Protein AF-A0A520Y6E8-F1 (afdb_monomer_lite)

Foldseek 3Di:
DDDDPVVLVVLLVVLVVLVVVVVCVCPVDDNPCLPDVPPPPPPDVVSVVVSCCCCVPSVPPSVVSNVVSVVVVLVVQLVVQVVVVHDSVVVSVVVVVVVVVVVVVVCVVPVVVVVVD

Structure (mmCIF, N/CA/C/O backbone):
data_AF-A0A520Y6E8-F1
#
_entry.id   AF-A0A520Y6E8-F1
#
loop_
_atom_site.group_PDB
_atom_site.id
_atom_site.type_symbol
_atom_site.label_atom_id
_atom_site.label_alt_id
_atom_site.label_comp_id
_atom_site.label_asym_id
_atom_site.label_entity_id
_atom_site.label_seq_id
_atom_site.pdbx_PDB_ins_code
_atom_site.Cartn_x
_atom_site.Cartn_y
_atom_site.Cartn_z
_atom_site.occupancy
_atom_site.B_iso_or_equiv
_atom_site.auth_seq_id
_atom_site.auth_comp_id
_atom_site.auth_asym_id
_atom_site.auth_atom_id
_atom_site.pdbx_PDB_model_num
ATOM 1 N N . MET A 1 1 ? -26.985 -0.421 10.652 1.00 44.16 1 MET A N 1
ATOM 2 C CA . MET A 1 1 ? -26.019 -0.911 9.643 1.00 44.16 1 MET A CA 1
ATOM 3 C C . MET A 1 1 ? -25.513 0.287 8.854 1.00 44.16 1 MET A C 1
ATOM 5 O O . MET A 1 1 ? -26.298 0.889 8.140 1.00 44.16 1 MET A O 1
ATOM 9 N N . ARG A 1 2 ? -24.260 0.717 9.056 1.00 53.91 2 ARG A N 1
ATOM 10 C CA . ARG A 1 2 ? -23.705 1.877 8.335 1.00 53.91 2 ARG A CA 1
ATOM 11 C C . ARG A 1 2 ? -23.378 1.451 6.899 1.00 53.91 2 ARG A C 1
ATOM 13 O O . ARG A 1 2 ? -22.762 0.400 6.718 1.00 53.91 2 ARG A O 1
ATOM 20 N N . ALA A 1 3 ? -23.840 2.226 5.918 1.00 63.97 3 ALA A N 1
ATOM 21 C CA . ALA A 1 3 ? -23.702 1.931 4.495 1.00 63.97 3 ALA A CA 1
ATOM 22 C C . ALA A 1 3 ? -22.235 1.686 4.108 1.00 63.97 3 ALA A C 1
ATOM 24 O O . ALA A 1 3 ? -21.324 2.345 4.620 1.00 63.97 3 ALA A O 1
ATOM 25 N N . ARG A 1 4 ? -21.997 0.707 3.226 1.00 68.06 4 ARG A N 1
ATOM 26 C CA . ARG A 1 4 ? -20.669 0.497 2.642 1.00 68.06 4 ARG A CA 1
ATOM 27 C C . ARG A 1 4 ? -20.264 1.747 1.870 1.00 68.06 4 ARG A C 1
ATOM 29 O O . ARG A 1 4 ? -21.061 2.289 1.112 1.00 68.06 4 ARG A O 1
ATOM 36 N N . ILE A 1 5 ? -19.023 2.183 2.057 1.00 81.12 5 ILE A N 1
ATOM 37 C CA . ILE A 1 5 ? -18.472 3.313 1.312 1.00 81.12 5 ILE A CA 1
ATOM 38 C C . ILE A 1 5 ? -17.969 2.757 -0.021 1.00 81.12 5 ILE A C 1
ATOM 40 O O . ILE A 1 5 ? -16.818 2.339 -0.119 1.00 81.12 5 ILE A O 1
ATOM 44 N N . GLN A 1 6 ? -18.846 2.717 -1.029 1.00 82.69 6 GLN A N 1
ATOM 45 C CA . GLN A 1 6 ? -18.523 2.178 -2.358 1.00 82.69 6 GLN A CA 1
ATOM 46 C C . GLN A 1 6 ? -17.269 2.827 -2.955 1.00 82.69 6 GLN A C 1
ATOM 48 O O . GLN A 1 6 ? -16.416 2.128 -3.492 1.00 82.69 6 GLN A O 1
ATOM 53 N N . THR A 1 7 ? -17.099 4.139 -2.780 1.00 81.69 7 THR A N 1
ATOM 54 C CA . THR A 1 7 ? -15.915 4.872 -3.245 1.00 81.69 7 T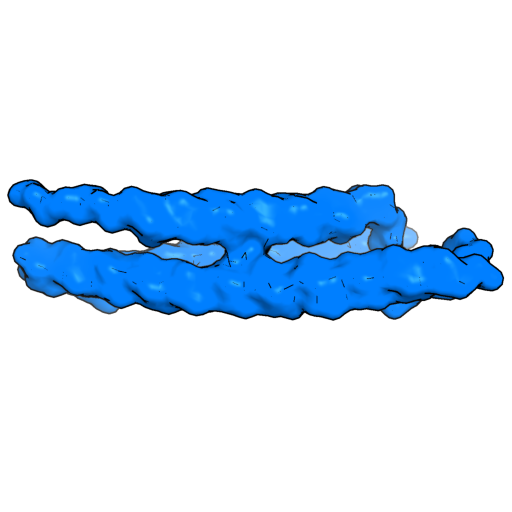HR A CA 1
ATOM 55 C C . THR A 1 7 ? -14.617 4.310 -2.660 1.00 81.69 7 THR A C 1
ATOM 57 O O . THR A 1 7 ? -13.635 4.150 -3.377 1.00 81.69 7 THR A O 1
ATOM 60 N N . LEU A 1 8 ? -14.609 3.948 -1.372 1.00 81.50 8 LEU A N 1
ATOM 61 C CA . LEU A 1 8 ? -13.426 3.393 -0.713 1.00 81.50 8 LEU A CA 1
ATOM 62 C C . LEU A 1 8 ? -13.118 1.975 -1.210 1.00 81.50 8 LEU A C 1
ATOM 64 O O . LEU A 1 8 ? -11.952 1.614 -1.369 1.00 81.50 8 LEU A O 1
ATOM 68 N N . ASP A 1 9 ? -14.156 1.183 -1.473 1.00 82.69 9 ASP A N 1
ATOM 69 C CA . ASP A 1 9 ? -14.002 -0.172 -2.002 1.00 82.69 9 ASP A CA 1
ATOM 70 C C . ASP A 1 9 ? -13.459 -0.145 -3.449 1.00 82.69 9 ASP A C 1
ATOM 72 O O . ASP A 1 9 ? -12.556 -0.919 -3.772 1.00 82.69 9 ASP A O 1
ATOM 76 N N . ILE A 1 10 ? -13.913 0.800 -4.284 1.00 84.44 10 ILE A N 1
ATOM 77 C CA . ILE A 1 10 ? -13.414 1.004 -5.658 1.00 84.44 10 ILE A CA 1
ATOM 78 C C . ILE A 1 10 ? -11.947 1.445 -5.652 1.00 84.44 10 ILE A C 1
ATOM 80 O O . ILE A 1 10 ? -11.123 0.830 -6.329 1.00 84.44 10 ILE A O 1
ATOM 84 N N . ILE A 1 11 ? -11.591 2.468 -4.866 1.00 81.75 11 ILE A N 1
ATOM 85 C CA . ILE A 1 11 ? -10.209 2.975 -4.824 1.00 81.75 11 ILE A CA 1
ATOM 86 C C . ILE A 1 11 ? -9.255 1.894 -4.300 1.00 81.75 11 ILE A C 1
ATOM 88 O O . ILE A 1 11 ? -8.145 1.747 -4.814 1.00 81.75 11 ILE A O 1
ATOM 92 N N . ARG A 1 12 ? -9.689 1.074 -3.331 1.00 81.69 12 ARG A N 1
ATOM 93 C CA . ARG A 1 12 ? -8.903 -0.081 -2.879 1.00 81.69 12 ARG A CA 1
ATOM 94 C C . ARG A 1 12 ? -8.685 -1.086 -4.011 1.00 81.69 12 ARG A C 1
ATOM 96 O O . ARG A 1 12 ? -7.563 -1.555 -4.172 1.00 81.69 12 ARG A O 1
ATOM 103 N N . GLY A 1 13 ? -9.723 -1.403 -4.786 1.00 81.62 13 GLY A N 1
ATOM 104 C CA . GLY A 1 13 ? -9.610 -2.282 -5.952 1.00 81.62 13 GLY A CA 1
ATOM 105 C C . GLY A 1 13 ? -8.584 -1.768 -6.964 1.00 81.62 13 GLY A C 1
ATOM 106 O O . GLY A 1 13 ? -7.688 -2.510 -7.357 1.00 81.62 13 GLY A O 1
ATOM 107 N N . VAL A 1 14 ? -8.643 -0.478 -7.302 1.00 83.75 14 VAL A N 1
ATOM 108 C CA . VAL A 1 14 ? -7.683 0.168 -8.217 1.00 83.75 14 VAL A CA 1
ATOM 109 C C . VAL A 1 14 ? -6.254 0.117 -7.667 1.00 83.75 14 VAL A C 1
ATOM 111 O O . VAL A 1 14 ? -5.325 -0.212 -8.403 1.00 83.75 14 VAL A O 1
ATOM 114 N N . ALA A 1 15 ? -6.062 0.377 -6.371 1.00 81.12 15 ALA A N 1
ATOM 115 C CA . ALA A 1 15 ? -4.745 0.300 -5.738 1.00 81.12 15 ALA A CA 1
ATOM 116 C C . ALA A 1 15 ? -4.158 -1.124 -5.775 1.00 81.12 15 ALA A C 1
ATOM 118 O O . ALA A 1 15 ? -2.971 -1.294 -6.053 1.00 81.12 15 ALA A O 1
ATOM 119 N N . VAL A 1 16 ? -4.985 -2.149 -5.536 1.00 81.44 16 VAL A N 1
ATOM 120 C CA . VAL A 1 16 ? -4.567 -3.559 -5.610 1.00 81.44 16 VAL A CA 1
ATOM 121 C C . VAL A 1 16 ? -4.186 -3.947 -7.039 1.00 81.44 16 VAL A C 1
ATOM 123 O O . VAL A 1 16 ? -3.150 -4.579 -7.229 1.00 81.44 16 VAL A O 1
ATOM 126 N N . MET A 1 17 ? -4.960 -3.522 -8.042 1.00 82.25 17 MET A N 1
ATOM 127 C CA . MET A 1 17 ? -4.627 -3.767 -9.452 1.00 82.25 17 MET A CA 1
ATOM 128 C C . MET A 1 17 ? -3.314 -3.086 -9.862 1.00 82.25 17 MET A C 1
ATOM 130 O O . MET A 1 17 ? -2.521 -3.670 -10.596 1.00 82.25 17 MET A O 1
ATOM 134 N N . GLY A 1 18 ? -3.031 -1.894 -9.329 1.00 79.25 18 GLY A N 1
ATOM 135 C CA . GLY A 1 18 ? -1.749 -1.215 -9.526 1.00 79.25 18 GLY A CA 1
ATOM 136 C C . GLY A 1 18 ? -0.552 -1.988 -8.970 1.00 79.25 18 GLY A C 1
ATOM 137 O O . GLY A 1 18 ? 0.448 -2.169 -9.659 1.00 79.25 18 GLY A O 1
ATOM 138 N N . ILE A 1 19 ? -0.660 -2.498 -7.738 1.00 80.50 19 ILE A N 1
ATOM 139 C CA . ILE A 1 19 ? 0.394 -3.332 -7.131 1.00 80.50 19 ILE A CA 1
ATOM 140 C C . ILE A 1 19 ? 0.552 -4.667 -7.859 1.00 80.50 19 ILE A C 1
ATOM 142 O O . ILE A 1 19 ? 1.673 -5.163 -7.983 1.00 80.50 19 ILE A O 1
ATOM 146 N N . LEU A 1 20 ? -0.541 -5.254 -8.347 1.00 81.00 20 LEU A N 1
ATOM 147 C CA . LEU A 1 20 ? -0.484 -6.463 -9.163 1.00 81.00 20 LEU A CA 1
ATOM 148 C C . LEU A 1 20 ? 0.347 -6.222 -10.427 1.00 81.00 20 LEU A C 1
AT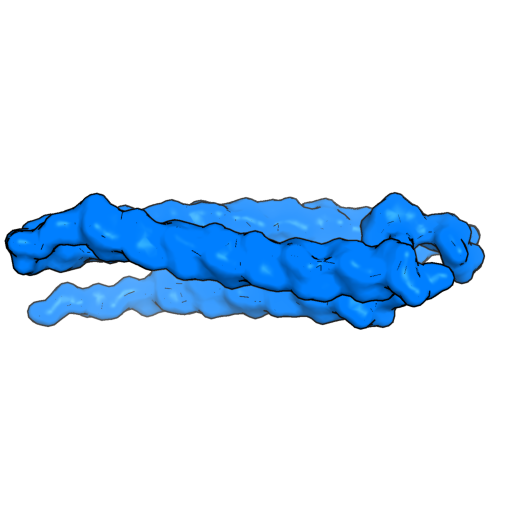OM 150 O O . LEU A 1 20 ? 1.241 -7.008 -10.721 1.00 81.00 20 LEU A O 1
ATOM 154 N N . ALA A 1 21 ? 0.105 -5.112 -11.127 1.00 76.56 21 ALA A N 1
ATOM 155 C CA . ALA A 1 21 ? 0.860 -4.757 -12.323 1.00 76.56 21 ALA A CA 1
ATOM 156 C C . ALA A 1 21 ? 2.360 -4.557 -12.030 1.00 76.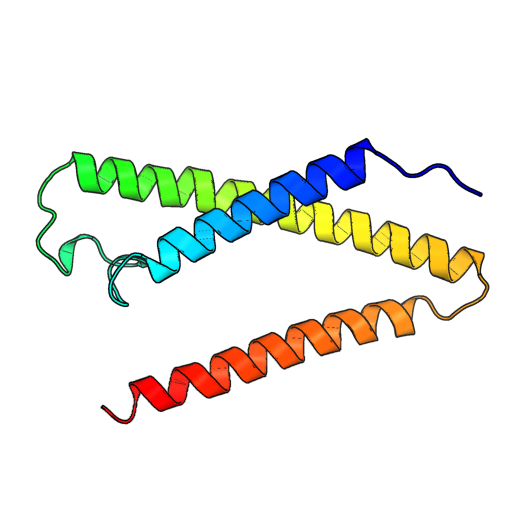56 21 ALA A C 1
ATOM 158 O O . ALA A 1 21 ? 3.199 -5.016 -12.802 1.00 76.56 21 ALA A O 1
ATOM 159 N N . LEU A 1 22 ? 2.706 -3.968 -10.876 1.00 72.75 22 LEU A N 1
ATOM 160 C CA . LEU A 1 22 ? 4.097 -3.875 -10.413 1.00 72.75 22 LEU A CA 1
ATOM 161 C C . LEU A 1 22 ? 4.728 -5.245 -10.153 1.00 72.75 22 LEU A C 1
ATOM 163 O O . LEU A 1 22 ? 5.876 -5.464 -10.521 1.00 72.75 22 LEU A O 1
ATOM 167 N N . ASN A 1 23 ? 3.988 -6.175 -9.545 1.00 78.50 23 ASN A N 1
ATOM 168 C CA . ASN A 1 23 ? 4.484 -7.536 -9.338 1.00 78.50 23 ASN A CA 1
ATOM 169 C C . ASN A 1 23 ? 4.702 -8.252 -10.673 1.00 78.50 23 ASN A C 1
ATOM 171 O O . ASN A 1 23 ? 5.733 -8.885 -10.848 1.00 78.50 23 ASN A O 1
ATOM 175 N N . ILE A 1 24 ? 3.782 -8.116 -11.632 1.00 74.12 24 ILE A N 1
ATOM 176 C CA . ILE A 1 24 ? 3.953 -8.691 -12.974 1.00 74.12 24 ILE A CA 1
ATOM 177 C C . ILE A 1 24 ? 5.231 -8.149 -13.617 1.00 74.12 24 ILE A C 1
ATOM 179 O O . ILE A 1 24 ? 6.040 -8.938 -14.087 1.00 74.12 24 ILE A O 1
ATOM 183 N N . TYR A 1 25 ? 5.453 -6.833 -13.580 1.00 67.38 25 TYR A N 1
ATOM 184 C CA . TYR A 1 25 ? 6.680 -6.228 -14.102 1.00 67.38 25 TYR A CA 1
ATOM 185 C C . TYR A 1 25 ? 7.936 -6.739 -13.370 1.00 67.38 25 TYR A C 1
ATOM 187 O O . TYR A 1 25 ? 8.943 -7.030 -14.009 1.00 67.38 25 TYR A O 1
ATOM 195 N N . ALA A 1 26 ? 7.864 -6.933 -12.048 1.00 65.50 26 ALA A N 1
ATOM 196 C CA . ALA A 1 26 ? 8.971 -7.468 -11.249 1.00 65.50 26 ALA A CA 1
ATOM 197 C C . ALA A 1 26 ? 9.310 -8.929 -11.560 1.00 65.50 26 ALA A C 1
ATOM 199 O O . ALA A 1 26 ? 10.479 -9.300 -11.501 1.00 65.50 26 ALA A O 1
ATOM 200 N N . PHE A 1 27 ? 8.313 -9.741 -11.917 1.00 65.75 27 PHE A N 1
ATOM 201 C CA . PHE A 1 27 ? 8.494 -11.155 -12.253 1.00 65.75 27 PHE A CA 1
ATOM 202 C C . PHE A 1 27 ? 8.669 -11.424 -13.756 1.00 65.75 27 PHE A C 1
ATOM 204 O O . PHE A 1 27 ? 9.048 -12.531 -14.127 1.00 65.75 27 PHE A O 1
ATOM 211 N N . ALA A 1 28 ? 8.398 -10.447 -14.628 1.00 65.38 28 ALA A N 1
ATOM 212 C CA . ALA A 1 28 ? 8.487 -10.608 -16.081 1.00 65.38 28 ALA A CA 1
ATOM 213 C C . ALA A 1 28 ? 9.929 -10.601 -16.625 1.00 65.38 28 ALA A C 1
ATOM 215 O O . ALA A 1 28 ? 10.146 -11.062 -17.743 1.00 65.38 28 ALA A O 1
ATOM 216 N N . GLY A 1 29 ? 10.906 -10.091 -15.867 1.00 58.09 29 GLY A N 1
ATOM 217 C CA . GLY A 1 29 ? 12.317 -10.036 -16.270 1.00 58.09 29 GLY A CA 1
ATOM 218 C C . GLY A 1 29 ? 13.230 -10.901 -15.386 1.00 58.09 29 GLY A C 1
ATOM 219 O O . GLY A 1 29 ? 12.919 -11.097 -14.209 1.00 58.09 29 GLY A O 1
ATOM 220 N N . PRO A 1 30 ? 14.380 -11.393 -15.894 1.00 55.84 30 PRO A N 1
ATOM 221 C CA . PRO A 1 30 ? 15.387 -12.055 -15.065 1.00 55.84 30 PRO A CA 1
ATOM 222 C C . PRO A 1 30 ? 15.864 -11.110 -13.952 1.00 55.84 30 PRO A C 1
ATOM 224 O O . PRO A 1 30 ? 16.040 -9.909 -14.188 1.00 55.84 30 PRO A O 1
ATOM 227 N N . GLY A 1 31 ? 16.059 -11.647 -12.742 1.00 52.25 31 GLY A N 1
ATOM 228 C CA . GLY A 1 31 ? 16.410 -10.888 -11.538 1.00 52.25 31 GLY A CA 1
ATOM 229 C C . GLY A 1 31 ? 17.639 -9.999 -11.743 1.00 52.25 31 GLY A C 1
ATOM 230 O O . GLY A 1 31 ? 18.767 -10.470 -11.675 1.00 52.25 31 GLY A O 1
ATOM 231 N N . GLY A 1 32 ? 17.410 -8.715 -12.027 1.00 51.41 32 GLY A N 1
ATOM 232 C CA . GLY A 1 32 ? 18.460 -7.739 -12.344 1.00 51.41 32 GLY A CA 1
ATOM 233 C C . GLY A 1 32 ? 18.013 -6.618 -13.288 1.00 51.41 32 GLY A C 1
ATOM 234 O O . GLY A 1 32 ? 18.458 -5.482 -13.135 1.00 51.41 32 GLY A O 1
ATOM 235 N N . MET A 1 33 ? 17.053 -6.881 -14.186 1.00 51.81 33 MET A N 1
ATOM 236 C CA . MET A 1 33 ? 16.54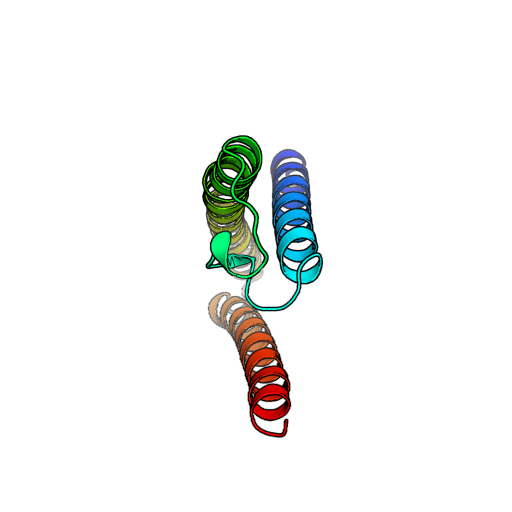8 -5.871 -15.138 1.00 51.81 33 MET A CA 1
ATOM 237 C C . MET A 1 33 ? 15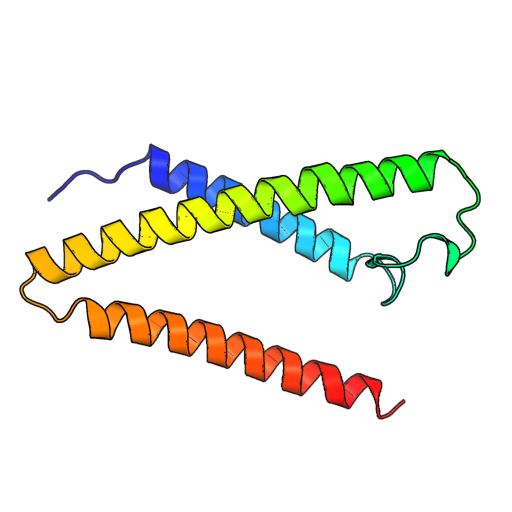.783 -4.721 -14.457 1.00 51.81 33 MET A C 1
ATOM 239 O O . MET A 1 33 ? 15.667 -3.626 -15.001 1.00 51.81 33 MET A O 1
ATOM 243 N N . TYR A 1 34 ? 15.303 -4.948 -13.231 1.00 51.75 34 TYR A N 1
ATOM 244 C CA . TYR A 1 34 ? 14.596 -3.944 -12.435 1.00 51.75 34 TYR A CA 1
ATOM 245 C C . TYR A 1 34 ? 15.496 -2.769 -12.022 1.00 51.75 34 TYR A C 1
ATOM 247 O O . TYR A 1 34 ? 15.043 -1.627 -11.992 1.00 51.75 34 TYR A O 1
ATOM 255 N N . PHE A 1 35 ? 16.771 -3.050 -11.731 1.00 51.56 35 PHE A N 1
ATOM 256 C CA . PHE A 1 35 ? 17.740 -2.064 -11.243 1.00 51.56 35 PHE A CA 1
ATOM 257 C C . PHE A 1 35 ? 18.729 -1.604 -12.312 1.00 51.56 35 PHE A C 1
ATOM 259 O O . PHE A 1 35 ? 19.323 -0.539 -12.153 1.00 51.56 35 PHE A O 1
ATOM 266 N N . ASN A 1 36 ? 18.927 -2.380 -13.383 1.00 48.91 36 ASN A N 1
ATOM 267 C CA . ASN A 1 36 ? 19.887 -2.023 -14.415 1.00 48.91 36 ASN A CA 1
ATOM 268 C C . ASN A 1 36 ? 19.409 -2.423 -15.828 1.00 48.91 36 ASN A C 1
ATOM 270 O O . ASN A 1 36 ? 19.474 -3.604 -16.178 1.00 48.91 36 ASN A O 1
ATOM 274 N N . PRO A 1 37 ? 18.982 -1.460 -16.669 1.00 51.62 37 PRO A N 1
ATOM 275 C CA . PRO A 1 37 ? 18.601 -1.726 -18.059 1.00 51.62 37 PRO A CA 1
ATOM 276 C C . PRO A 1 37 ? 19.787 -2.164 -18.941 1.00 51.62 37 PRO A C 1
ATOM 278 O O . PRO A 1 37 ? 19.581 -2.746 -20.002 1.00 51.62 37 PRO A O 1
ATOM 281 N N . THR A 1 38 ? 21.034 -1.951 -18.497 1.00 52.00 38 THR A N 1
ATOM 282 C CA . THR A 1 38 ? 22.244 -2.334 -19.256 1.00 52.00 38 THR A CA 1
ATOM 283 C C . THR A 1 38 ? 22.660 -3.797 -19.071 1.00 52.00 38 THR A C 1
ATOM 285 O O . THR A 1 38 ? 23.530 -4.278 -19.790 1.00 52.00 38 THR A O 1
ATOM 288 N N . ALA A 1 39 ? 22.023 -4.545 -18.160 1.00 49.91 39 ALA A N 1
ATOM 289 C CA . ALA A 1 39 ? 22.400 -5.931 -17.859 1.00 49.91 39 ALA A CA 1
ATOM 290 C C . ALA A 1 39 ? 22.133 -6.927 -19.010 1.00 49.91 39 ALA A C 1
ATOM 292 O O . ALA A 1 39 ? 22.629 -8.049 -18.957 1.00 49.91 39 ALA A O 1
ATOM 293 N N . TYR A 1 40 ? 21.364 -6.537 -20.036 1.00 47.66 40 TYR A N 1
ATOM 294 C CA . TYR A 1 40 ? 21.003 -7.410 -21.162 1.00 47.66 40 TYR A CA 1
ATOM 295 C C . TYR A 1 40 ? 20.961 -6.697 -22.532 1.00 47.66 40 TYR A C 1
ATOM 297 O O . TYR A 1 40 ? 20.247 -7.126 -23.433 1.00 47.66 40 TYR A O 1
ATOM 305 N N . GLY A 1 41 ? 21.741 -5.622 -22.712 1.00 48.75 41 GLY A N 1
ATOM 306 C CA . GLY A 1 41 ? 21.993 -5.046 -24.045 1.00 48.75 41 GLY A CA 1
ATOM 307 C C . GLY A 1 41 ? 20.913 -4.112 -24.613 1.00 48.75 41 GLY A C 1
ATOM 308 O O . GLY A 1 41 ? 20.805 -3.988 -25.831 1.00 48.75 41 GLY A O 1
ATOM 309 N N . GLY A 1 42 ? 20.120 -3.449 -23.765 1.00 51.59 42 GLY A N 1
ATOM 310 C CA . GLY A 1 42 ? 19.153 -2.426 -24.187 1.00 51.59 42 GLY A CA 1
ATOM 311 C C . GLY A 1 42 ? 19.803 -1.059 -24.428 1.00 51.59 42 GLY A C 1
ATOM 312 O O . GLY A 1 42 ? 19.645 -0.153 -23.613 1.00 51.59 42 GLY A O 1
ATOM 313 N N . ASP A 1 43 ? 20.526 -0.902 -25.539 1.00 50.62 43 ASP A N 1
ATOM 314 C CA . ASP A 1 43 ? 21.138 0.372 -25.976 1.00 50.62 43 ASP A CA 1
ATOM 315 C C . ASP A 1 43 ? 20.172 1.255 -26.804 1.00 50.62 43 ASP A C 1
ATOM 317 O O . ASP A 1 43 ? 20.579 2.085 -27.620 1.00 50.62 43 ASP A O 1
ATOM 321 N N . THR A 1 44 ? 18.859 1.111 -26.596 1.00 59.41 44 THR A N 1
ATOM 322 C CA . THR A 1 44 ? 17.824 1.881 -27.300 1.00 59.41 44 THR A CA 1
ATOM 323 C C . THR A 1 44 ? 17.106 2.838 -26.351 1.00 59.41 44 THR A C 1
ATOM 325 O O . THR A 1 44 ? 16.526 2.431 -25.350 1.00 59.41 44 THR A O 1
ATOM 328 N N . GLY A 1 45 ? 17.068 4.137 -26.680 1.00 60.41 45 GLY A N 1
ATOM 329 C CA . GLY A 1 45 ? 16.431 5.171 -25.842 1.00 60.41 45 GLY A CA 1
ATOM 330 C C . GLY A 1 45 ? 14.942 4.936 -25.524 1.00 60.41 45 GLY A C 1
ATOM 331 O O . GLY A 1 45 ? 14.429 5.480 -24.549 1.00 60.41 45 GLY A O 1
ATOM 332 N N . LEU A 1 46 ? 14.256 4.089 -26.300 1.00 62.28 46 LEU A N 1
ATOM 333 C CA . LEU A 1 46 ? 12.890 3.621 -26.036 1.00 62.28 46 LEU A CA 1
ATOM 334 C C . LEU A 1 46 ? 12.797 2.671 -24.828 1.00 62.28 46 LEU A C 1
ATOM 336 O O . LEU A 1 46 ? 11.821 2.748 -24.079 1.00 62.28 46 LEU A O 1
ATOM 340 N N . ASP A 1 47 ? 13.809 1.839 -24.581 1.00 62.25 47 ASP A N 1
ATOM 341 C CA . ASP A 1 47 ? 13.855 0.943 -23.416 1.00 62.25 47 ASP A CA 1
ATOM 342 C C . ASP A 1 47 ? 14.041 1.747 -22.125 1.00 62.25 47 ASP A C 1
ATOM 344 O O . ASP A 1 47 ? 13.382 1.503 -21.116 1.00 62.25 47 ASP A O 1
ATOM 348 N N . TRP A 1 48 ? 14.850 2.806 -22.185 1.00 63.59 48 TRP A N 1
ATOM 349 C CA . TRP A 1 48 ? 15.001 3.754 -21.081 1.00 63.59 48 TRP A CA 1
ATOM 350 C C . TRP A 1 48 ? 13.718 4.529 -20.784 1.00 63.59 48 TRP A C 1
ATOM 352 O O . TRP A 1 48 ? 13.394 4.770 -19.622 1.00 63.59 48 TRP A O 1
ATOM 362 N N . LEU A 1 49 ? 12.971 4.916 -21.820 1.00 67.19 49 LEU A N 1
ATOM 363 C CA . LEU A 1 49 ? 11.747 5.699 -21.664 1.00 67.19 49 LEU A CA 1
ATOM 364 C C . LEU A 1 49 ? 10.600 4.846 -21.110 1.00 67.19 49 LEU A C 1
ATOM 366 O O . LEU A 1 49 ? 9.860 5.301 -20.239 1.00 67.19 49 LEU A O 1
ATOM 370 N N . THR A 1 50 ? 10.485 3.594 -21.558 1.00 67.38 50 THR A N 1
ATOM 371 C CA . THR A 1 50 ? 9.518 2.628 -21.017 1.00 67.38 50 THR A CA 1
ATOM 372 C C . THR A 1 50 ? 9.877 2.199 -19.592 1.00 67.38 50 THR A C 1
ATOM 374 O O . THR A 1 50 ? 8.977 2.106 -18.751 1.00 67.38 50 THR A O 1
ATOM 377 N N . TRP A 1 51 ? 11.167 2.032 -19.279 1.00 68.69 51 TRP A N 1
ATOM 378 C CA . TRP A 1 51 ? 11.653 1.783 -17.918 1.00 68.69 51 TRP A CA 1
ATOM 379 C C . TRP A 1 51 ? 11.372 2.970 -16.989 1.00 68.69 51 TRP A C 1
ATOM 381 O O . TRP A 1 51 ? 10.726 2.798 -15.956 1.00 68.69 51 TRP A O 1
ATOM 391 N N . ALA A 1 52 ? 11.759 4.191 -17.375 1.00 67.75 52 ALA A N 1
ATOM 392 C CA . ALA A 1 52 ? 11.537 5.395 -16.576 1.00 67.75 52 ALA A CA 1
ATOM 393 C C . ALA A 1 52 ? 10.042 5.688 -16.384 1.00 67.75 52 ALA A C 1
ATOM 395 O O . ALA A 1 52 ? 9.622 6.091 -15.298 1.00 67.75 52 ALA A O 1
ATOM 396 N N . PHE A 1 53 ? 9.216 5.445 -17.406 1.00 70.25 53 PHE A N 1
ATOM 397 C CA . PHE A 1 53 ? 7.768 5.575 -17.291 1.00 70.25 53 PHE A CA 1
ATOM 398 C C . PHE A 1 53 ? 7.183 4.556 -16.304 1.00 70.25 53 PHE A C 1
ATOM 400 O O . PHE A 1 53 ? 6.435 4.949 -15.412 1.00 70.25 53 PHE A O 1
ATOM 407 N N . ASN A 1 54 ? 7.554 3.274 -16.388 1.00 69.12 54 ASN A N 1
ATOM 408 C CA . ASN A 1 54 ? 7.112 2.264 -15.418 1.00 69.12 54 ASN A CA 1
ATOM 409 C C . ASN A 1 54 ? 7.576 2.609 -13.996 1.00 69.12 54 ASN A C 1
ATOM 411 O O . ASN A 1 54 ? 6.780 2.600 -13.057 1.00 69.12 54 ASN A O 1
ATOM 415 N N . PHE A 1 55 ? 8.840 2.988 -13.834 1.00 67.69 55 PHE A N 1
ATOM 416 C CA . PHE A 1 55 ? 9.411 3.319 -12.534 1.00 67.69 55 PHE A CA 1
ATOM 417 C C . PHE A 1 55 ? 8.724 4.546 -11.909 1.00 67.69 55 PHE A C 1
ATOM 419 O O . PHE A 1 55 ? 8.198 4.493 -10.799 1.00 67.69 55 PHE A O 1
ATOM 426 N N . VAL A 1 56 ? 8.617 5.653 -12.646 1.00 69.12 56 VAL A N 1
ATOM 427 C CA . VAL A 1 56 ? 8.071 6.906 -12.105 1.00 69.12 56 VAL A CA 1
ATOM 428 C C . VAL A 1 56 ? 6.543 6.887 -12.023 1.00 69.12 56 VAL A C 1
ATOM 430 O O . VAL A 1 56 ? 5.971 7.332 -11.023 1.00 69.12 56 VAL A O 1
ATOM 433 N N . PHE A 1 57 ? 5.836 6.396 -13.041 1.00 68.50 57 PHE A N 1
ATOM 434 C CA . PHE A 1 57 ? 4.372 6.413 -13.020 1.00 68.50 57 PHE A CA 1
ATOM 435 C C . PHE A 1 57 ? 3.787 5.223 -12.279 1.00 68.50 57 PHE A C 1
ATOM 437 O O . PHE A 1 57 ? 2.899 5.432 -11.448 1.00 68.50 57 PHE A O 1
ATOM 444 N N . MET A 1 58 ? 4.251 4.002 -12.550 1.00 67.62 58 MET A N 1
ATOM 445 C CA . MET A 1 58 ? 3.655 2.832 -11.912 1.00 67.62 58 MET A CA 1
ATOM 446 C C . MET A 1 58 ? 4.165 2.652 -10.485 1.00 67.62 58 MET A C 1
ATOM 448 O O . MET A 1 58 ? 3.360 2.446 -9.577 1.00 67.62 58 MET A O 1
ATOM 452 N N . GLU A 1 59 ? 5.466 2.789 -10.235 1.00 69.19 59 GLU A N 1
ATOM 453 C CA . GLU A 1 59 ? 5.978 2.515 -8.892 1.00 69.19 59 GLU A CA 1
ATOM 454 C C . GLU A 1 59 ? 5.575 3.603 -7.889 1.00 69.19 59 GLU A C 1
ATOM 456 O O . GLU A 1 59 ? 4.972 3.305 -6.856 1.00 69.19 59 GLU A O 1
ATOM 461 N N . SER A 1 60 ? 5.819 4.879 -8.204 1.00 72.81 60 SER A N 1
ATOM 462 C CA . SER A 1 60 ? 5.566 5.976 -7.257 1.00 72.81 60 SER A CA 1
ATOM 463 C C . SER A 1 60 ? 4.080 6.186 -6.964 1.00 72.81 60 SER A C 1
ATOM 465 O O . SER A 1 60 ? 3.679 6.329 -5.805 1.00 72.81 60 SER A O 1
ATOM 467 N N . LYS A 1 61 ? 3.235 6.245 -8.006 1.00 80.06 61 LYS A N 1
ATOM 468 C CA . LYS A 1 61 ? 1.834 6.666 -7.842 1.00 80.06 61 LYS A CA 1
ATOM 469 C C . LYS A 1 61 ? 0.989 5.572 -7.207 1.00 80.06 61 LYS A C 1
ATOM 471 O O . LYS A 1 61 ? 0.244 5.862 -6.273 1.00 80.06 61 LYS A O 1
ATOM 476 N N . PHE A 1 62 ? 1.118 4.321 -7.651 1.00 79.31 62 PHE A N 1
ATOM 477 C CA . PHE A 1 62 ? 0.310 3.234 -7.092 1.00 79.31 62 PHE A CA 1
ATOM 478 C C . PHE A 1 62 ? 0.755 2.849 -5.681 1.00 79.31 62 PHE A C 1
ATOM 480 O O . PHE A 1 62 ? -0.104 2.592 -4.836 1.00 79.31 62 PHE A O 1
ATOM 487 N N . ARG A 1 63 ? 2.059 2.905 -5.372 1.00 78.75 63 ARG A N 1
ATOM 488 C CA . ARG A 1 63 ? 2.554 2.711 -3.999 1.00 78.75 63 ARG A CA 1
ATOM 489 C C . ARG A 1 63 ? 2.044 3.807 -3.059 1.00 78.75 63 ARG A C 1
ATOM 491 O O . ARG A 1 63 ? 1.602 3.502 -1.951 1.00 78.75 63 ARG A O 1
ATOM 498 N N . SER A 1 64 ? 2.033 5.062 -3.515 1.00 83.81 64 SER A N 1
ATOM 499 C CA . SER A 1 64 ? 1.470 6.187 -2.758 1.00 83.81 64 SER A CA 1
ATOM 500 C C . SER A 1 64 ? -0.041 6.031 -2.524 1.00 83.81 64 SER A C 1
ATOM 502 O O . SER A 1 64 ? -0.501 6.091 -1.382 1.00 83.81 64 SER A O 1
ATOM 504 N N . LEU A 1 65 ? -0.813 5.717 -3.572 1.00 84.94 65 LEU A N 1
ATOM 505 C CA . LEU A 1 65 ? -2.256 5.461 -3.467 1.00 84.94 65 LEU A CA 1
ATOM 506 C C . LEU A 1 65 ? -2.570 4.307 -2.510 1.00 84.94 65 LEU A C 1
ATOM 508 O O . LEU A 1 65 ? -3.475 4.416 -1.680 1.00 84.94 65 LEU A O 1
ATOM 512 N N . PHE A 1 66 ? -1.810 3.215 -2.591 1.00 82.94 66 PHE A N 1
ATOM 513 C CA . PHE A 1 66 ? -1.967 2.089 -1.683 1.00 82.94 66 PHE A CA 1
ATOM 514 C C . PHE A 1 66 ? -1.684 2.473 -0.228 1.00 82.94 66 PHE A C 1
ATOM 516 O O . PHE A 1 66 ? -2.468 2.109 0.645 1.00 82.94 66 PHE A O 1
ATOM 523 N N . SER A 1 67 ? -0.621 3.239 0.038 1.00 84.12 67 SER A N 1
ATOM 524 C CA . SER A 1 67 ? -0.281 3.706 1.389 1.00 84.12 67 SER A CA 1
ATOM 525 C C . SER A 1 67 ? -1.408 4.544 2.008 1.00 84.12 67 SER A C 1
ATOM 527 O O . SER A 1 67 ? -1.867 4.263 3.119 1.00 84.12 67 SER A O 1
ATOM 529 N N . ILE A 1 68 ? -1.949 5.508 1.253 1.00 86.00 68 ILE A N 1
ATOM 530 C CA . ILE A 1 68 ? -3.070 6.350 1.701 1.00 86.00 68 ILE A CA 1
ATOM 531 C C . ILE A 1 68 ? -4.309 5.491 1.989 1.00 86.00 68 ILE A C 1
ATOM 533 O O . ILE A 1 68 ? -4.960 5.643 3.027 1.00 86.00 68 ILE A O 1
ATOM 537 N N . MET A 1 69 ? -4.627 4.542 1.104 1.00 83.19 69 MET A N 1
ATOM 538 C CA . MET A 1 69 ? -5.764 3.636 1.288 1.00 83.19 69 MET A CA 1
ATOM 539 C C . MET A 1 69 ? -5.581 2.665 2.446 1.00 83.19 69 MET A C 1
ATOM 541 O O . MET A 1 69 ? -6.558 2.334 3.128 1.00 83.19 69 MET A O 1
ATOM 545 N N . PHE A 1 70 ? -4.355 2.219 2.700 1.00 83.44 70 PHE A N 1
ATOM 546 C CA . PHE A 1 70 ? -4.028 1.407 3.860 1.00 83.44 70 PHE A CA 1
ATOM 547 C C . PHE A 1 70 ? -4.277 2.190 5.155 1.00 83.44 70 PHE A C 1
ATOM 549 O O . PHE A 1 70 ? -4.943 1.674 6.058 1.00 83.44 70 PHE A O 1
ATOM 556 N N . GLY A 1 71 ? -3.853 3.457 5.213 1.00 85.38 71 GLY A N 1
ATOM 557 C CA . GLY A 1 71 ? -4.138 4.366 6.327 1.00 85.38 71 GLY A CA 1
ATOM 558 C C . GLY A 1 71 ? -5.639 4.573 6.552 1.00 85.38 71 GLY A C 1
ATOM 559 O O . GLY A 1 71 ? -6.152 4.284 7.635 1.00 85.38 71 GLY A O 1
ATOM 560 N N . ALA A 1 72 ? -6.376 4.963 5.507 1.00 86.38 72 ALA A N 1
ATOM 561 C CA . ALA A 1 72 ? -7.825 5.173 5.577 1.00 86.38 72 ALA A CA 1
ATOM 562 C C . ALA A 1 72 ? -8.591 3.901 5.994 1.00 86.38 72 ALA A C 1
ATOM 564 O O . ALA A 1 72 ? -9.511 3.943 6.811 1.00 86.38 72 ALA A O 1
ATOM 565 N N . SER A 1 73 ? -8.185 2.738 5.478 1.00 79.69 73 SER A N 1
ATOM 566 C CA . SER A 1 73 ? -8.781 1.446 5.843 1.00 79.69 73 SER A CA 1
ATOM 567 C C . SER A 1 73 ? -8.514 1.079 7.301 1.00 79.69 73 SER A C 1
ATOM 569 O O . SER A 1 73 ? -9.375 0.495 7.957 1.00 79.69 73 SER A O 1
ATOM 571 N N . THR A 1 74 ? -7.326 1.406 7.808 1.00 81.94 74 THR A N 1
ATOM 572 C CA . THR A 1 74 ? -6.936 1.158 9.197 1.00 81.94 74 THR A CA 1
ATOM 573 C C . THR A 1 74 ? -7.757 2.007 10.155 1.00 81.94 74 THR A C 1
ATOM 575 O O . THR A 1 74 ? -8.308 1.465 11.113 1.00 81.94 74 THR A O 1
ATOM 578 N N . LEU A 1 75 ? -7.926 3.296 9.848 1.00 84.50 75 LEU A N 1
ATOM 579 C CA . LEU A 1 75 ? -8.786 4.195 10.615 1.00 84.50 75 LEU A CA 1
ATOM 580 C C . LEU A 1 75 ? -10.216 3.646 10.707 1.00 84.50 75 LEU A C 1
ATOM 582 O O . LEU A 1 75 ? -10.770 3.523 11.795 1.00 84.50 75 LEU A O 1
ATOM 586 N N . LEU A 1 76 ? -10.769 3.188 9.582 1.00 82.44 76 LEU A N 1
ATOM 587 C CA . LEU A 1 76 ? -12.119 2.624 9.528 1.00 82.44 76 LEU A CA 1
ATOM 588 C C . LEU A 1 76 ? -12.243 1.318 10.343 1.00 82.44 76 LEU A C 1
ATOM 590 O O . LEU A 1 76 ? -13.279 1.047 10.952 1.00 82.44 76 LEU A O 1
ATOM 594 N N . VAL A 1 77 ? -11.189 0.495 10.392 1.00 81.44 77 VAL A N 1
ATOM 595 C CA . VAL A 1 77 ? -11.140 -0.703 11.252 1.00 81.44 77 VAL A CA 1
ATOM 596 C C . VAL A 1 77 ? -11.087 -0.326 12.734 1.00 81.44 77 VAL A C 1
ATOM 598 O O . VAL A 1 77 ? -11.774 -0.964 13.534 1.00 81.44 77 VAL A O 1
ATOM 601 N N . ILE A 1 78 ? -10.316 0.703 13.095 1.00 82.50 78 ILE A N 1
ATOM 602 C CA . ILE A 1 78 ? -10.211 1.210 14.468 1.00 82.50 78 ILE A CA 1
ATOM 603 C C . ILE A 1 78 ? -11.561 1.767 14.926 1.00 82.50 78 ILE A C 1
ATOM 605 O O . ILE A 1 78 ? -12.063 1.322 15.956 1.00 82.50 78 ILE A O 1
ATOM 609 N N . GLU A 1 79 ? -12.200 2.627 14.127 1.00 83.12 79 GLU A N 1
ATOM 610 C CA . GLU A 1 79 ? -13.539 3.173 14.401 1.00 83.12 79 GLU A CA 1
ATOM 611 C C . GLU A 1 79 ? -14.597 2.075 14.583 1.00 83.12 79 GLU A C 1
ATOM 613 O O . GLU A 1 79 ? -15.464 2.144 15.453 1.00 83.12 79 GLU A O 1
ATOM 618 N N . ARG A 1 80 ? -14.534 1.008 13.776 1.00 78.81 80 ARG A N 1
ATOM 619 C CA . ARG A 1 80 ? -15.440 -0.142 13.927 1.00 78.81 80 ARG A CA 1
ATOM 620 C C . ARG A 1 80 ? -15.166 -0.945 15.193 1.00 78.81 80 ARG A C 1
ATOM 622 O O . ARG A 1 80 ? -16.089 -1.564 15.721 1.00 78.81 80 ARG A O 1
ATOM 629 N N . ALA A 1 81 ? -13.915 -1.010 15.637 1.00 81.25 81 ALA A N 1
ATOM 630 C CA . ALA A 1 81 ? -13.545 -1.738 16.840 1.00 81.25 81 ALA A CA 1
ATOM 631 C C . ALA A 1 81 ? -13.937 -0.970 18.107 1.00 81.25 81 ALA A C 1
ATOM 633 O O . ALA A 1 81 ? -14.508 -1.590 19.005 1.00 81.25 81 ALA A O 1
ATOM 634 N N . THR A 1 82 ? -13.727 0.351 18.131 1.00 80.69 82 THR A N 1
ATOM 635 C CA . THR A 1 82 ? -14.172 1.234 19.221 1.00 80.69 82 THR A CA 1
ATOM 636 C C . THR A 1 82 ? -15.693 1.233 19.347 1.00 80.69 82 THR A C 1
ATOM 638 O O . THR A 1 82 ? -16.208 1.014 20.438 1.00 80.69 82 THR A O 1
ATOM 641 N N . ALA A 1 83 ? -16.429 1.331 18.233 1.00 79.94 83 ALA A N 1
ATOM 642 C CA . ALA A 1 83 ? -17.896 1.278 18.230 1.00 79.94 83 ALA A CA 1
ATOM 643 C C . ALA A 1 83 ? -18.485 -0.059 18.731 1.00 79.94 83 ALA A C 1
ATOM 645 O O . ALA A 1 83 ? -19.665 -0.131 19.061 1.00 79.94 83 ALA A O 1
ATOM 646 N N . LYS A 1 84 ? -17.684 -1.131 18.767 1.00 79.25 84 LYS A N 1
ATOM 647 C CA . LYS A 1 84 ? -18.082 -2.464 19.247 1.00 79.25 84 LYS A CA 1
ATOM 648 C C . LYS A 1 84 ? -17.478 -2.816 20.616 1.00 79.25 84 LYS A C 1
ATOM 650 O O . LYS A 1 84 ? -17.392 -4.008 20.905 1.00 79.25 84 LYS A O 1
ATOM 655 N N . ASN A 1 85 ? -17.004 -1.840 21.404 1.00 74.75 85 ASN A N 1
ATOM 656 C CA . ASN A 1 85 ? -16.348 -2.046 22.713 1.00 74.75 85 ASN A CA 1
ATOM 657 C C . ASN A 1 85 ? -15.254 -3.130 22.710 1.00 74.75 85 ASN A C 1
ATOM 659 O O . ASN A 1 85 ? -15.060 -3.869 23.668 1.00 74.75 85 ASN A O 1
ATOM 663 N N . ASN A 1 86 ? -14.540 -3.258 21.599 1.00 76.88 86 ASN A N 1
ATOM 664 C CA . ASN A 1 86 ? -13.455 -4.217 21.450 1.00 76.88 86 ASN A CA 1
ATOM 665 C C . ASN A 1 86 ? -12.129 -3.469 21.371 1.00 76.88 86 ASN A C 1
ATOM 667 O O . ASN A 1 86 ? -12.088 -2.352 20.860 1.00 76.88 86 ASN A O 1
ATOM 671 N N . SER A 1 87 ? -11.034 -4.123 21.759 1.00 78.62 87 SER A N 1
ATOM 672 C CA . SER A 1 87 ? -9.685 -3.555 21.702 1.00 78.62 87 SER A CA 1
ATOM 673 C C . SER A 1 87 ? -9.260 -3.230 20.251 1.00 78.62 87 SER A C 1
ATOM 675 O O . SER A 1 87 ? -8.985 -4.135 19.454 1.00 78.62 87 SER A O 1
ATOM 677 N N . PRO A 1 88 ? -9.181 -1.941 19.859 1.00 75.94 88 PRO A N 1
ATOM 678 C CA . PRO A 1 88 ? -8.817 -1.547 18.494 1.00 75.94 88 PRO A CA 1
ATOM 679 C C . PRO A 1 88 ? -7.350 -1.856 18.194 1.00 75.94 88 PRO A C 1
ATOM 681 O O . PRO A 1 88 ? -7.019 -2.315 17.100 1.00 75.94 88 PRO A O 1
ATOM 684 N N . ALA A 1 89 ? -6.492 -1.672 19.202 1.00 78.00 89 ALA A N 1
ATOM 685 C CA . ALA A 1 89 ? -5.067 -1.960 19.134 1.00 78.00 89 ALA A CA 1
ATOM 686 C C . ALA A 1 89 ? -4.806 -3.435 18.804 1.00 78.00 89 ALA A C 1
ATOM 688 O O . ALA A 1 89 ? -4.070 -3.727 17.868 1.00 78.00 89 ALA A O 1
ATOM 689 N N . LEU A 1 90 ? -5.474 -4.368 19.493 1.00 79.94 90 LEU A N 1
ATOM 690 C CA . LEU A 1 90 ? -5.261 -5.805 19.298 1.00 79.94 90 LEU A CA 1
ATOM 691 C C . LEU A 1 90 ? -5.554 -6.233 17.851 1.00 79.94 90 LEU A C 1
ATOM 693 O O . LEU A 1 90 ? -4.774 -6.956 17.237 1.00 79.94 90 LEU A O 1
ATOM 697 N N . ARG A 1 91 ? -6.652 -5.730 17.269 1.00 78.75 91 ARG A N 1
ATOM 698 C CA . ARG A 1 91 ? -7.009 -6.014 15.870 1.00 78.75 91 ARG A CA 1
ATOM 699 C C . ARG A 1 91 ? -6.051 -5.388 14.863 1.00 78.75 91 ARG A C 1
ATOM 701 O O . ARG A 1 91 ? -5.810 -5.986 13.816 1.00 78.75 91 ARG A O 1
ATOM 708 N N . HIS A 1 92 ? -5.538 -4.194 15.144 1.00 80.62 92 HIS A N 1
ATOM 709 C CA . HIS A 1 92 ? -4.571 -3.548 14.265 1.00 80.62 92 HIS A CA 1
ATOM 710 C C . HIS A 1 92 ? -3.223 -4.282 14.284 1.00 80.62 92 HIS A C 1
ATOM 712 O O . HIS A 1 92 ? -2.728 -4.671 13.223 1.00 80.62 92 HIS A O 1
ATOM 718 N N . TYR A 1 93 ? -2.697 -4.569 15.478 1.00 83.00 93 TYR A N 1
ATOM 719 C CA . TYR A 1 93 ? -1.424 -5.267 15.656 1.00 83.00 93 TYR A CA 1
ATOM 720 C C . TYR A 1 93 ? -1.451 -6.698 15.126 1.00 83.00 93 TYR A C 1
ATOM 722 O O . TYR A 1 93 ? -0.500 -7.101 14.468 1.00 83.00 93 TYR A O 1
ATOM 730 N N . ALA A 1 94 ? -2.546 -7.446 15.305 1.00 85.06 94 ALA A N 1
ATOM 731 C CA . ALA A 1 94 ? -2.662 -8.788 14.731 1.00 85.06 94 ALA A CA 1
ATOM 732 C C . ALA A 1 94 ? -2.525 -8.777 13.196 1.00 85.06 94 ALA A C 1
ATOM 734 O O . ALA A 1 94 ? -1.880 -9.650 12.621 1.00 85.06 94 ALA A O 1
ATOM 735 N N . ARG A 1 95 ? -3.084 -7.766 12.514 1.00 84.06 95 ARG A N 1
ATOM 736 C CA . ARG A 1 95 ? -2.953 -7.629 11.053 1.00 84.06 95 ARG A CA 1
ATOM 737 C C . ARG A 1 95 ? -1.537 -7.241 10.635 1.00 84.06 95 ARG A C 1
ATOM 739 O O . ARG A 1 95 ? -1.031 -7.804 9.671 1.00 84.06 95 ARG A O 1
ATOM 746 N N . MET A 1 96 ? -0.905 -6.303 11.344 1.00 85.00 96 MET A N 1
ATOM 747 C CA . MET A 1 96 ? 0.488 -5.922 11.073 1.00 85.00 96 MET A CA 1
ATOM 748 C C . MET A 1 96 ? 1.449 -7.085 11.320 1.00 85.00 96 MET A C 1
ATOM 750 O O . MET A 1 96 ? 2.357 -7.289 10.524 1.00 85.00 96 MET A O 1
ATOM 754 N N . PHE A 1 97 ? 1.212 -7.877 12.368 1.00 88.81 97 PHE A N 1
ATOM 755 C CA . PHE A 1 97 ? 2.002 -9.063 12.679 1.00 88.81 97 PHE A CA 1
ATOM 756 C C . PHE A 1 97 ? 1.961 -10.082 11.541 1.00 88.81 97 PHE A C 1
ATOM 758 O O . PHE A 1 97 ? 3.008 -10.538 11.100 1.00 88.81 97 PHE A O 1
ATOM 765 N N . TRP A 1 98 ? 0.774 -10.387 11.006 1.00 88.62 98 TRP A N 1
ATOM 766 C CA . TRP A 1 98 ? 0.662 -11.288 9.858 1.00 88.62 98 TRP A CA 1
ATOM 767 C C . TRP A 1 98 ? 1.365 -10.743 8.614 1.00 88.62 98 TRP A C 1
ATOM 769 O O . TRP A 1 98 ? 2.077 -11.490 7.953 1.00 88.62 98 TRP A O 1
ATOM 779 N N . LEU A 1 99 ? 1.217 -9.449 8.311 1.00 84.56 99 LEU A N 1
ATOM 780 C CA . LEU A 1 99 ? 1.926 -8.826 7.185 1.00 84.56 99 LEU A CA 1
ATOM 781 C C . LEU A 1 99 ? 3.449 -8.925 7.345 1.00 84.56 99 LEU A C 1
ATOM 783 O O . LEU A 1 99 ? 4.148 -9.244 6.386 1.00 84.56 99 LEU A O 1
ATOM 787 N N . LEU A 1 100 ? 3.950 -8.701 8.559 1.00 86.62 100 LEU A N 1
ATOM 788 C CA . LEU A 1 100 ? 5.363 -8.833 8.891 1.00 86.62 100 LEU A CA 1
ATOM 789 C C . LEU A 1 100 ? 5.836 -10.289 8.789 1.00 86.62 100 LEU A C 1
ATOM 791 O O . LEU A 1 100 ? 6.879 -10.537 8.197 1.00 86.62 100 LEU A O 1
ATOM 795 N N . ALA A 1 101 ? 5.057 -11.248 9.292 1.00 89.12 101 ALA A N 1
ATOM 796 C CA . ALA A 1 101 ? 5.370 -12.672 9.210 1.00 89.12 101 ALA A CA 1
ATOM 797 C C . ALA A 1 101 ? 5.452 -13.156 7.756 1.00 89.12 101 ALA A C 1
ATOM 799 O O . ALA A 1 101 ? 6.407 -13.840 7.398 1.00 89.12 101 ALA A O 1
ATOM 800 N N . PHE A 1 102 ? 4.506 -12.756 6.899 1.00 86.69 102 PHE A N 1
ATOM 801 C CA . PHE A 1 102 ? 4.566 -13.067 5.469 1.00 86.69 102 PHE A CA 1
ATOM 802 C C . PHE A 1 102 ? 5.768 -12.410 4.786 1.00 86.69 102 PHE A C 1
ATOM 804 O O . PHE A 1 102 ? 6.430 -13.066 3.988 1.00 86.69 102 PHE A O 1
ATOM 811 N N . GLY A 1 103 ? 6.080 -11.152 5.117 1.00 81.38 103 GLY A N 1
ATOM 812 C CA . GLY A 1 103 ? 7.262 -10.465 4.591 1.00 81.38 103 GLY A CA 1
ATOM 813 C C . GLY A 1 103 ? 8.570 -11.163 4.975 1.00 81.38 103 GLY A C 1
ATOM 814 O O . GLY A 1 103 ? 9.404 -11.415 4.110 1.00 81.38 103 GLY A O 1
ATOM 815 N N . LEU A 1 104 ? 8.710 -11.542 6.248 1.00 84.06 104 LEU A N 1
ATOM 816 C CA . LEU A 1 104 ? 9.858 -12.292 6.767 1.00 84.06 104 LEU A CA 1
ATOM 817 C C . LEU A 1 104 ? 9.980 -13.670 6.127 1.00 84.06 104 LEU A C 1
ATOM 819 O O . LEU A 1 104 ? 11.061 -14.048 5.693 1.00 84.06 104 LEU A O 1
ATOM 823 N N . LEU A 1 105 ? 8.881 -14.418 6.048 1.00 86.44 105 LEU A N 1
ATOM 824 C CA . LEU A 1 105 ? 8.876 -15.746 5.445 1.00 86.44 105 LEU A CA 1
ATOM 825 C C . LEU A 1 105 ? 9.245 -15.660 3.961 1.00 86.44 105 LEU A C 1
ATOM 827 O O . LEU A 1 105 ? 10.062 -16.444 3.490 1.00 86.44 105 LEU A O 1
ATOM 831 N N . HIS A 1 106 ? 8.724 -14.665 3.241 1.00 79.75 106 HIS A N 1
ATOM 832 C CA . HIS A 1 106 ? 9.091 -14.423 1.850 1.00 79.75 106 HIS A CA 1
ATOM 833 C C . HIS A 1 106 ? 10.586 -14.108 1.703 1.00 79.75 106 HIS A C 1
ATOM 835 O O . HIS A 1 106 ? 11.258 -14.765 0.912 1.00 79.75 106 HIS A O 1
ATOM 841 N N . SER A 1 107 ? 11.141 -13.178 2.494 1.00 76.94 107 SER A N 1
ATOM 842 C CA . SER A 1 107 ? 12.574 -12.856 2.425 1.00 76.94 107 SER A CA 1
ATOM 843 C C . SER A 1 107 ? 13.452 -14.047 2.808 1.00 76.94 107 SER A C 1
ATOM 845 O O . SER A 1 107 ? 14.442 -14.323 2.141 1.00 76.94 107 SER A O 1
ATOM 847 N N . LEU A 1 108 ? 13.073 -14.786 3.853 1.00 78.38 108 LEU A N 1
ATOM 848 C CA . LEU A 1 108 ? 13.833 -15.933 4.345 1.00 78.38 108 LEU A CA 1
ATOM 849 C C . LEU A 1 108 ? 13.776 -17.134 3.403 1.00 78.38 108 LEU A C 1
ATOM 851 O O . LEU A 1 108 ? 14.692 -17.938 3.451 1.00 78.38 108 LEU A O 1
ATOM 855 N N . LEU A 1 109 ? 12.744 -17.281 2.567 1.00 74.38 109 LEU A N 1
ATOM 856 C CA . LEU A 1 109 ? 12.700 -18.333 1.546 1.00 74.38 109 LEU A CA 1
ATOM 857 C C . LEU A 1 109 ? 13.438 -17.934 0.260 1.00 74.38 109 LEU A C 1
ATOM 859 O O . LEU A 1 109 ? 14.069 -18.786 -0.360 1.00 74.38 109 LEU A O 1
ATOM 863 N N . PHE A 1 110 ? 13.389 -16.658 -0.136 1.00 67.62 110 PHE A N 1
ATOM 864 C CA . PHE A 1 110 ? 14.003 -16.195 -1.388 1.00 67.62 110 PHE A CA 1
ATOM 865 C C . PHE A 1 110 ? 15.517 -15.948 -1.279 1.00 67.62 110 PHE A C 1
ATOM 867 O O . PHE A 1 110 ? 16.255 -16.244 -2.215 1.00 67.62 110 PHE A O 1
ATOM 874 N N . ILE A 1 111 ? 16.002 -15.438 -0.141 1.00 64.06 111 ILE A N 1
ATOM 875 C CA . ILE A 1 111 ? 17.429 -15.140 0.086 1.00 64.06 111 ILE A CA 1
ATOM 876 C C . ILE A 1 111 ? 18.337 -16.392 0.066 1.00 64.06 111 ILE A C 1
ATOM 878 O O . ILE A 1 111 ? 19.387 -16.329 -0.572 1.00 64.06 111 ILE A O 1
ATOM 882 N N . PRO A 1 112 ? 17.999 -17.537 0.697 1.00 57.59 112 PRO A N 1
ATOM 883 C CA . PRO A 1 112 ? 18.881 -18.706 0.686 1.00 57.59 112 PRO A CA 1
ATOM 884 C C . PRO A 1 112 ? 18.919 -19.436 -0.662 1.00 57.5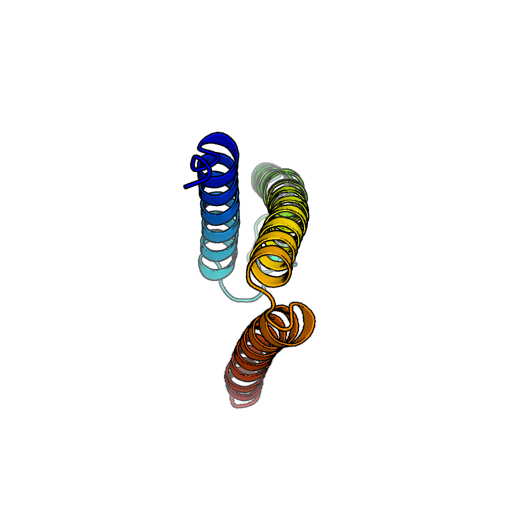9 112 PRO A C 1
ATOM 886 O O . PRO A 1 112 ? 19.930 -20.058 -0.970 1.00 57.59 112 PRO A O 1
ATOM 889 N N . VAL A 1 113 ? 17.873 -19.333 -1.493 1.00 57.00 113 VAL A N 1
ATOM 890 C CA . VAL A 1 113 ? 17.864 -19.918 -2.848 1.00 57.00 113 VAL A CA 1
ATOM 891 C C . VAL A 1 113 ? 18.903 -19.263 -3.766 1.00 57.00 113 VAL A C 1
ATOM 893 O O . VAL A 1 113 ? 19.435 -19.936 -4.638 1.00 57.00 113 VAL A O 1
ATOM 896 N N . LEU A 1 114 ? 19.241 -17.988 -3.544 1.00 54.41 114 LEU A N 1
ATOM 897 C CA . LEU A 1 114 ? 20.202 -17.243 -4.367 1.00 54.41 114 LEU A CA 1
ATOM 898 C C . LEU A 1 114 ? 21.673 -17.429 -3.936 1.00 54.41 114 LEU A C 1
ATOM 900 O O . LEU A 1 114 ? 22.575 -17.081 -4.686 1.00 54.41 114 LEU A O 1
ATOM 904 N N . LEU A 1 115 ? 21.918 -17.936 -2.721 1.00 54.88 115 LEU A N 1
ATOM 905 C CA . LEU A 1 115 ? 23.260 -18.204 -2.170 1.00 54.88 115 LEU A CA 1
ATOM 906 C C . LEU A 1 115 ? 23.721 -19.656 -2.394 1.00 54.88 115 LEU A C 1
ATOM 908 O O . LEU A 1 115 ? 24.883 -19.970 -2.149 1.00 54.88 115 LEU A O 1
ATOM 912 N N . ALA A 1 116 ? 22.813 -20.540 -2.823 1.00 50.69 116 ALA A N 1
ATOM 913 C CA . ALA A 1 116 ? 23.063 -21.965 -3.048 1.00 50.69 116 ALA A CA 1
ATOM 914 C C . ALA A 1 116 ? 23.337 -22.331 -4.526 1.00 50.69 116 ALA A C 1
ATOM 916 O O . ALA A 1 116 ? 23.429 -23.517 -4.848 1.00 50.69 116 ALA A O 1
ATOM 917 N N . THR A 1 117 ? 23.472 -21.336 -5.408 1.00 45.12 117 THR A N 1
ATOM 918 C CA . THR A 1 117 ? 23.831 -21.462 -6.834 1.00 45.12 117 THR A CA 1
ATOM 919 C C . THR A 1 117 ? 24.962 -20.510 -7.167 1.00 45.12 117 THR A C 1
ATOM 921 O O . THR A 1 117 ? 25.874 -20.920 -7.914 1.00 45.12 117 THR A O 1
#

Secondary structure (DSSP, 8-state):
-PPP-HHHHHHHHHHHHHHHHHHHHHHHS-TTTTT-GGGGT---HHHHHHHHHIIIIIIHHHHHHHHHHHHHHHHHHHHHHHTTTS-HHHHHHHHHHHHHHHHHHHHHHHHHHHH--

Radius of gyration: 19.23 Å; chains: 1; bounding box: 50×29×50 Å

Sequence (117 aa):
MRARIQTLDIIRGVAVMGILALNIYAFAGPGGMYFNPTAYGGDTGLDWLTWAFNFVFMESKFRSLFSIMFGASTLLVIERATAKNNSPALRHYARMFWLLAFGLLHSLLFIPVLLAT

pLDDT: mean 72.51, std 12.35, range [44.16, 89.12]